Protein AF-A0A7K2KX23-F1 (afdb_monomer)

Mean predicted aligned error: 6.51 Å

Secondary structure (DSSP, 8-state):
-HHHHHHHHHHHHHHT-S---TT-BTTTTT--HHHHHHHHHHHHHHHS----HHHHHHS-BHHHHHHHHHHHHHHHHHHHHHHHHHHHHHHHHHHTT-----

pLDDT: mean 91.85, std 10.25, range [55.91, 98.62]

Solvent-accessible surface area (backbone atoms only — not comparable to full-atom values): 5772 Å² total; per-residue (Å²): 104,74,56,30,49,54,46,32,52,47,46,28,70,67,68,71,49,83,88,72,55,56,76,47,38,48,58,82,70,71,46,47,72,71,48,50,53,51,42,39,54,48,47,22,73,74,68,79,42,88,62,60,71,65,52,49,78,73,27,43,21,32,43,55,30,23,51,54,52,51,53,49,51,53,53,49,53,51,51,52,52,51,51,52,51,52,52,52,51,55,53,48,40,66,73,72,66,65,67,84,77,128

Structure (mmCIF, N/CA/C/O backbone):
data_AF-A0A7K2KX23-F1
#
_entry.id   AF-A0A7K2KX23-F1
#
loop_
_atom_site.group_PDB
_atom_site.id
_atom_site.type_symbol
_atom_site.label_atom_id
_atom_site.label_alt_id
_atom_site.label_comp_id
_atom_site.label_asym_id
_atom_site.label_entity_id
_atom_site.label_seq_id
_atom_site.pdbx_PDB_ins_code
_atom_site.Cartn_x
_atom_site.Cartn_y
_atom_site.Cartn_z
_atom_site.occupancy
_atom_site.B_iso_or_equiv
_atom_site.auth_seq_id
_atom_site.auth_comp_id
_atom_site.auth_asym_id
_atom_site.auth_atom_id
_atom_site.pdbx_PDB_model_num
ATOM 1 N N . THR A 1 1 ? 3.627 -12.954 5.984 1.00 90.00 1 THR A N 1
ATOM 2 C CA . THR A 1 1 ? 2.315 -12.856 6.675 1.00 90.00 1 THR A CA 1
ATOM 3 C C . THR A 1 1 ? 1.202 -12.601 5.661 1.00 90.00 1 THR A C 1
ATOM 5 O O . THR A 1 1 ? 1.508 -12.520 4.475 1.00 90.00 1 THR A O 1
ATOM 8 N N . GLU A 1 2 ? -0.073 -12.498 6.068 1.00 93.44 2 GLU A N 1
ATOM 9 C CA . GLU A 1 2 ? -1.167 -12.131 5.140 1.00 93.44 2 GLU A CA 1
ATOM 10 C C . GLU A 1 2 ? -0.956 -10.732 4.537 1.00 93.44 2 GLU A C 1
ATOM 12 O O . GLU A 1 2 ? -1.071 -10.562 3.323 1.00 93.44 2 GLU A O 1
ATOM 17 N N . VAL A 1 3 ? -0.547 -9.749 5.352 1.00 96.06 3 VAL A N 1
ATOM 18 C CA . VAL A 1 3 ? -0.244 -8.388 4.873 1.00 96.06 3 VAL A CA 1
ATOM 19 C C . VAL A 1 3 ? 0.977 -8.375 3.958 1.00 96.06 3 VAL A C 1
ATOM 21 O O . VAL A 1 3 ? 0.983 -7.666 2.959 1.00 96.06 3 VAL A O 1
ATOM 24 N N . GLU A 1 4 ? 1.996 -9.184 4.242 1.00 97.69 4 GLU A N 1
ATOM 25 C CA . GLU A 1 4 ? 3.157 -9.331 3.357 1.00 97.69 4 GLU A CA 1
ATOM 26 C C . GLU A 1 4 ? 2.769 -9.850 1.969 1.00 97.69 4 GLU A C 1
ATOM 28 O O . GLU A 1 4 ? 3.244 -9.315 0.968 1.00 97.69 4 GLU A O 1
ATOM 33 N N . GLY A 1 5 ? 1.866 -10.836 1.907 1.00 97.31 5 GLY A N 1
ATOM 34 C CA . GLY A 1 5 ? 1.294 -11.3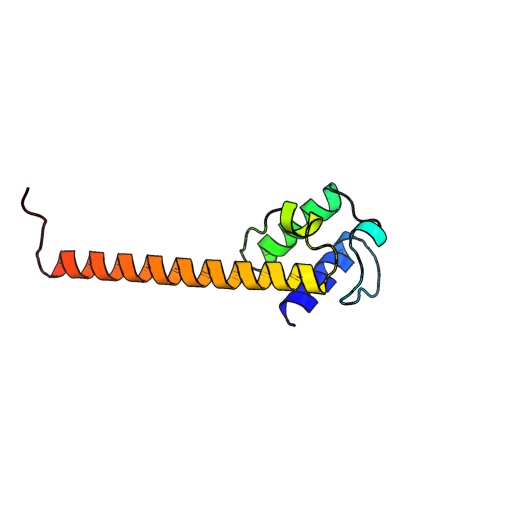20 0.651 1.00 97.31 5 GLY A CA 1
ATOM 35 C C . GLY A 1 5 ? 0.573 -10.200 -0.094 1.00 97.31 5 GLY A C 1
ATOM 36 O O . GLY A 1 5 ? 0.935 -9.884 -1.221 1.00 97.31 5 GLY A O 1
ATOM 37 N N . LEU A 1 6 ? -0.360 -9.513 0.573 1.00 97.25 6 LEU A N 1
ATOM 38 C CA . LEU A 1 6 ? -1.073 -8.369 -0.006 1.00 97.25 6 LEU A CA 1
ATOM 39 C C . LEU A 1 6 ? -0.116 -7.293 -0.547 1.00 97.25 6 LEU A C 1
ATOM 41 O O . LEU A 1 6 ? -0.313 -6.779 -1.648 1.00 97.25 6 LEU A O 1
ATOM 45 N N . VAL A 1 7 ? 0.921 -6.942 0.214 1.00 98.00 7 VAL A N 1
ATOM 46 C CA . VAL A 1 7 ? 1.928 -5.962 -0.205 1.00 98.00 7 VAL A CA 1
ATOM 47 C C . VAL A 1 7 ? 2.664 -6.446 -1.452 1.00 98.00 7 VAL A C 1
ATOM 49 O O . VAL A 1 7 ? 2.792 -5.675 -2.405 1.00 98.00 7 VAL A O 1
ATOM 52 N N . ALA A 1 8 ? 3.121 -7.700 -1.472 1.00 98.06 8 ALA A N 1
ATOM 53 C CA . ALA A 1 8 ? 3.802 -8.280 -2.626 1.00 98.06 8 ALA A CA 1
ATOM 54 C C . ALA A 1 8 ? 2.903 -8.279 -3.874 1.00 98.06 8 ALA A C 1
ATOM 56 O O . ALA A 1 8 ? 3.367 -7.921 -4.956 1.00 98.06 8 ALA A O 1
ATOM 57 N N . ASP A 1 9 ? 1.622 -8.622 -3.730 1.00 97.62 9 ASP A N 1
ATOM 58 C CA . ASP A 1 9 ? 0.621 -8.580 -4.801 1.00 97.62 9 ASP A CA 1
ATOM 59 C C . ASP A 1 9 ? 0.434 -7.163 -5.355 1.00 97.62 9 ASP A C 1
ATOM 61 O O . ASP A 1 9 ? 0.586 -6.940 -6.559 1.00 97.62 9 ASP A O 1
ATOM 65 N N . VAL A 1 10 ? 0.219 -6.175 -4.482 1.00 97.62 10 VAL A N 1
ATOM 66 C CA . VAL A 1 10 ? 0.085 -4.769 -4.895 1.00 97.62 10 VAL A CA 1
ATOM 67 C C . VAL A 1 10 ? 1.354 -4.269 -5.588 1.00 97.62 10 VAL A C 1
ATOM 69 O O . VAL A 1 10 ? 1.275 -3.521 -6.565 1.00 97.62 10 VAL A O 1
ATOM 72 N N . TRP A 1 11 ? 2.535 -4.660 -5.108 1.00 98.25 11 TRP A N 1
ATOM 73 C CA . TRP A 1 11 ? 3.794 -4.267 -5.737 1.00 98.25 11 TRP A CA 1
ATOM 74 C C . TRP A 1 11 ? 3.956 -4.903 -7.114 1.00 98.25 11 TRP A C 1
ATOM 76 O O . TRP A 1 11 ? 4.322 -4.185 -8.043 1.00 98.25 11 TRP A O 1
ATOM 86 N N . ARG A 1 12 ? 3.622 -6.190 -7.277 1.00 97.94 12 ARG A N 1
ATOM 87 C CA . ARG A 1 12 ? 3.644 -6.875 -8.581 1.00 97.94 12 ARG A CA 1
ATOM 88 C C . ARG A 1 12 ? 2.780 -6.141 -9.596 1.00 97.94 12 ARG A C 1
ATOM 90 O O . ARG A 1 12 ? 3.250 -5.817 -10.683 1.00 97.94 12 ARG A O 1
ATOM 97 N N . GLU A 1 13 ? 1.551 -5.803 -9.217 1.00 97.12 13 GLU A N 1
ATOM 98 C CA . GLU A 1 13 ? 0.619 -5.082 -10.088 1.00 97.12 13 GLU A CA 1
ATOM 99 C C . GLU A 1 13 ? 1.107 -3.678 -10.464 1.00 97.12 13 GLU A C 1
ATOM 101 O O . GLU A 1 13 ? 0.920 -3.230 -11.596 1.00 97.12 13 GLU A O 1
ATOM 106 N N . VAL A 1 14 ? 1.700 -2.947 -9.515 1.00 97.94 14 VAL A N 1
ATOM 107 C CA . VAL A 1 14 ? 2.116 -1.555 -9.736 1.00 97.94 14 VAL A CA 1
ATOM 108 C C . VAL A 1 14 ? 3.440 -1.460 -10.491 1.00 97.94 14 VAL A C 1
ATOM 110 O O . VAL A 1 14 ? 3.592 -0.563 -11.323 1.00 97.94 14 VAL A O 1
ATOM 113 N N . LEU A 1 15 ? 4.391 -2.342 -10.185 1.00 97.38 15 LEU A N 1
ATOM 114 C CA . LEU A 1 15 ? 5.713 -2.381 -10.811 1.00 97.38 15 LEU A CA 1
ATOM 115 C C . LEU A 1 15 ? 5.695 -3.142 -12.144 1.00 97.38 15 LEU A C 1
ATOM 117 O O . LEU A 1 15 ? 6.567 -2.910 -12.975 1.00 97.38 15 LEU A O 1
ATOM 121 N N . GLY A 1 16 ? 4.706 -4.014 -12.368 1.00 96.69 16 GLY A N 1
ATOM 122 C CA . GLY A 1 16 ? 4.630 -4.856 -13.562 1.00 96.69 16 GLY A CA 1
ATOM 123 C C . GLY A 1 16 ? 5.730 -5.917 -13.607 1.00 96.69 16 GLY A C 1
ATOM 124 O O . GLY A 1 16 ? 6.224 -6.234 -14.686 1.00 96.69 16 GLY A O 1
ATOM 125 N N . VAL A 1 17 ? 6.147 -6.418 -12.441 1.00 95.25 17 VAL A N 1
ATOM 126 C CA . VAL A 1 17 ? 7.187 -7.447 -12.305 1.00 95.25 17 VAL A CA 1
ATOM 127 C C . VAL A 1 17 ? 6.582 -8.732 -11.757 1.00 95.25 17 VAL A C 1
ATOM 129 O O . VAL A 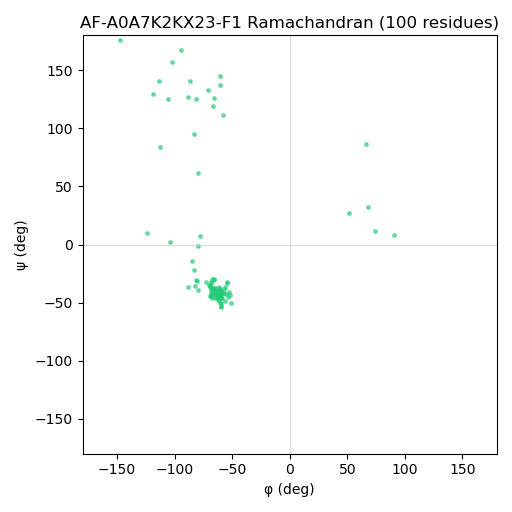1 17 ? 5.736 -8.696 -10.862 1.00 95.25 17 VAL A O 1
ATOM 132 N N . ASP A 1 18 ? 7.035 -9.868 -12.277 1.00 89.94 18 ASP A N 1
ATOM 133 C CA . ASP A 1 18 ? 6.662 -11.185 -11.768 1.00 89.94 18 ASP A CA 1
ATOM 134 C C . ASP A 1 18 ? 7.593 -11.597 -10.625 1.00 89.94 18 ASP A C 1
ATOM 136 O O . ASP A 1 18 ? 8.799 -11.377 -10.696 1.00 89.94 18 ASP A O 1
ATOM 140 N N . GLY A 1 19 ? 7.037 -12.237 -9.593 1.00 86.31 19 GLY A N 1
ATOM 141 C CA . GLY A 1 19 ? 7.809 -12.800 -8.482 1.00 86.31 19 GLY A CA 1
ATOM 142 C C . GLY A 1 19 ? 8.519 -11.750 -7.623 1.00 86.31 19 GLY A C 1
ATOM 143 O O . GLY A 1 19 ? 9.695 -11.475 -7.822 1.00 86.31 19 GLY A O 1
ATOM 144 N N . ILE A 1 20 ? 7.814 -11.218 -6.620 1.00 96.31 20 ILE A N 1
ATOM 145 C CA . ILE A 1 20 ? 8.395 -10.356 -5.581 1.00 96.31 20 ILE A CA 1
ATOM 146 C C . ILE A 1 20 ? 8.496 -11.154 -4.281 1.00 96.31 20 ILE A C 1
ATOM 148 O O . ILE A 1 20 ? 7.498 -11.699 -3.802 1.00 96.31 20 ILE A O 1
ATOM 152 N N . GLY A 1 21 ? 9.697 -11.215 -3.718 1.00 96.50 21 GLY A N 1
ATOM 153 C CA . GLY A 1 21 ? 10.009 -11.806 -2.426 1.00 96.50 21 GLY A CA 1
ATOM 154 C C . GLY A 1 21 ? 10.025 -10.794 -1.276 1.00 96.50 21 GLY A C 1
ATOM 155 O O . GLY A 1 21 ? 10.078 -9.579 -1.453 1.00 96.50 21 GLY A O 1
ATOM 156 N N . ALA A 1 22 ? 10.046 -11.328 -0.054 1.00 97.38 22 ALA A N 1
ATOM 157 C CA . ALA A 1 22 ? 10.002 -10.580 1.205 1.00 97.38 22 ALA A CA 1
ATOM 158 C C . ALA A 1 22 ? 11.089 -9.489 1.345 1.00 97.38 22 ALA A C 1
ATOM 160 O O . ALA A 1 22 ? 10.896 -8.452 1.988 1.00 97.38 22 ALA A O 1
ATOM 161 N N . HIS A 1 23 ? 12.260 -9.721 0.755 1.00 98.06 23 HIS A N 1
ATOM 162 C CA . HIS A 1 23 ? 13.433 -8.856 0.891 1.00 98.06 23 HIS A CA 1
ATOM 163 C C . HIS A 1 23 ? 13.693 -7.978 -0.332 1.00 98.06 23 HIS A C 1
ATOM 165 O O . HIS A 1 23 ? 14.664 -7.222 -0.326 1.00 98.06 23 HIS A O 1
ATOM 171 N N . ASP A 1 24 ? 12.833 -8.039 -1.350 1.00 98.25 24 ASP A N 1
ATOM 172 C CA . ASP A 1 24 ? 12.999 -7.201 -2.529 1.00 98.25 24 ASP A CA 1
ATOM 173 C C . ASP A 1 24 ? 12.701 -5.743 -2.200 1.00 98.25 24 ASP A C 1
ATOM 175 O O . ASP A 1 24 ? 11.700 -5.420 -1.558 1.00 98.25 24 ASP A O 1
ATOM 179 N N . ASP A 1 25 ? 13.597 -4.865 -2.641 1.00 98.38 25 ASP A N 1
ATOM 180 C CA . ASP A 1 25 ? 13.522 -3.430 -2.408 1.00 98.38 25 ASP A CA 1
ATOM 181 C C . ASP A 1 25 ? 12.715 -2.740 -3.512 1.00 98.38 25 ASP A C 1
ATOM 183 O O . ASP A 1 25 ? 13.042 -2.854 -4.695 1.00 98.38 25 ASP A O 1
ATOM 187 N N . PHE A 1 26 ? 11.699 -1.965 -3.127 1.00 98.56 26 PHE A N 1
ATOM 188 C CA . PHE A 1 26 ? 10.792 -1.290 -4.059 1.00 98.56 26 PHE A CA 1
ATOM 189 C C . PHE A 1 26 ? 11.529 -0.463 -5.114 1.00 98.56 26 PHE A C 1
ATOM 191 O O . PHE A 1 26 ? 11.182 -0.480 -6.293 1.00 98.56 26 PHE A O 1
ATOM 198 N N . PHE A 1 27 ? 12.546 0.284 -4.687 1.00 97.50 27 PHE A N 1
ATOM 199 C CA . PHE A 1 27 ? 13.274 1.209 -5.549 1.00 97.50 27 PHE A CA 1
ATOM 200 C C . PHE A 1 27 ? 14.330 0.480 -6.384 1.00 97.50 27 PHE A C 1
ATOM 202 O O . PHE A 1 27 ? 14.592 0.887 -7.514 1.00 97.50 27 PHE A O 1
ATOM 209 N N . ALA A 1 28 ? 14.896 -0.619 -5.874 1.00 97.75 28 ALA A N 1
ATOM 210 C CA . ALA A 1 28 ? 15.759 -1.502 -6.660 1.00 97.75 28 ALA A CA 1
ATOM 211 C C . ALA A 1 28 ? 14.989 -2.211 -7.787 1.00 97.75 28 ALA A C 1
ATOM 213 O O . ALA A 1 28 ? 15.550 -2.435 -8.856 1.00 97.75 28 ALA A O 1
ATOM 214 N N . LEU A 1 29 ? 13.696 -2.485 -7.584 1.00 97.12 29 LEU A N 1
ATOM 215 C CA . LEU A 1 29 ? 12.784 -3.019 -8.601 1.00 97.12 29 LEU A CA 1
ATOM 216 C C . LEU A 1 29 ? 12.288 -1.962 -9.614 1.00 97.12 29 LEU A C 1
ATOM 218 O O . LEU A 1 29 ? 11.412 -2.248 -10.426 1.00 97.12 29 LEU A O 1
ATOM 222 N N . GLY A 1 30 ? 12.819 -0.733 -9.585 1.00 96.94 30 GLY A N 1
ATOM 223 C CA . GLY A 1 30 ? 12.418 0.352 -10.493 1.00 96.94 30 GLY A CA 1
ATOM 224 C C . GLY A 1 30 ? 11.269 1.227 -9.978 1.00 96.94 30 GLY A C 1
ATOM 225 O O . GLY A 1 30 ? 10.763 2.085 -10.704 1.00 96.94 30 GLY A O 1
ATOM 226 N N . GLY A 1 31 ? 10.866 1.050 -8.720 1.00 97.88 31 GLY A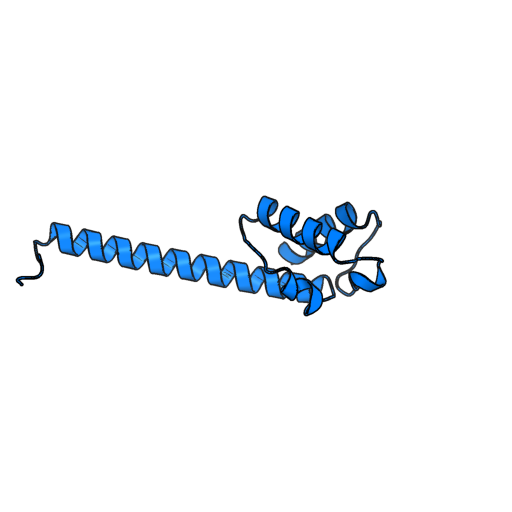 N 1
ATOM 227 C CA . GLY A 1 31 ? 9.895 1.897 -8.043 1.00 97.88 31 GLY A CA 1
ATOM 228 C C . GLY A 1 31 ? 10.335 3.360 -7.935 1.00 97.88 31 GLY A C 1
ATOM 229 O O . GLY A 1 31 ? 11.504 3.682 -7.738 1.00 97.88 31 GLY A O 1
ATOM 230 N N . HIS A 1 32 ? 9.372 4.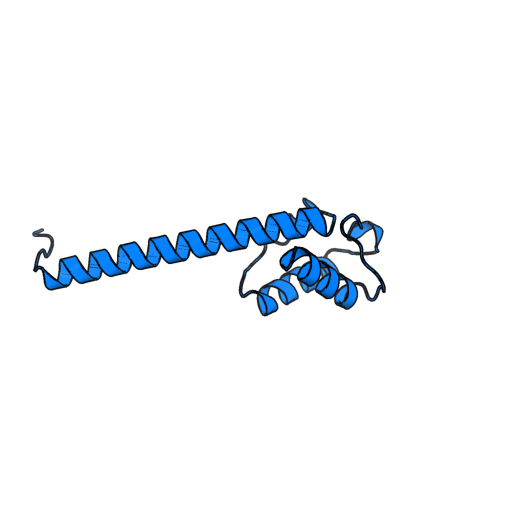275 -8.024 1.00 97.00 32 HIS A N 1
ATOM 231 C CA . HIS A 1 32 ? 9.576 5.715 -7.845 1.00 97.00 32 HIS A CA 1
ATOM 232 C C . HIS A 1 32 ? 8.330 6.359 -7.227 1.00 97.00 32 HIS A C 1
ATOM 234 O O . HIS A 1 32 ? 7.310 5.697 -7.046 1.00 97.00 32 HIS A O 1
ATOM 240 N N . SER A 1 33 ? 8.376 7.660 -6.919 1.00 95.75 33 SER A N 1
ATOM 241 C CA . SER A 1 33 ? 7.336 8.344 -6.131 1.00 95.75 33 SER A CA 1
ATOM 242 C C . SER A 1 33 ? 5.913 8.161 -6.666 1.00 95.75 33 SER A C 1
ATOM 244 O O . SER A 1 33 ? 4.999 7.930 -5.887 1.00 95.75 33 SER A O 1
ATOM 246 N N . LEU A 1 34 ? 5.710 8.212 -7.988 1.00 97.56 34 LEU A N 1
ATOM 247 C CA . LEU A 1 34 ? 4.387 7.990 -8.585 1.00 97.56 34 LEU A CA 1
ATOM 248 C C . LEU A 1 34 ? 3.891 6.552 -8.371 1.00 97.56 34 LEU A C 1
ATOM 250 O O . LEU A 1 34 ? 2.715 6.354 -8.070 1.00 97.56 34 LEU A O 1
ATOM 254 N N . LEU A 1 35 ? 4.769 5.557 -8.508 1.00 98.19 35 LEU A N 1
ATOM 255 C CA . LEU A 1 35 ? 4.429 4.159 -8.239 1.00 98.19 35 LEU A CA 1
ATOM 256 C C . LEU A 1 35 ? 4.186 3.943 -6.742 1.00 98.19 35 LEU A C 1
ATOM 258 O O . LEU A 1 35 ? 3.195 3.322 -6.379 1.00 98.19 35 LEU A O 1
ATOM 262 N N . ALA A 1 36 ? 4.995 4.542 -5.869 1.00 97.88 36 ALA A N 1
ATOM 263 C CA . ALA A 1 36 ? 4.790 4.483 -4.423 1.00 97.88 36 ALA A CA 1
ATOM 264 C C . ALA A 1 36 ? 3.431 5.087 -4.011 1.00 97.88 36 ALA A C 1
ATOM 266 O O . ALA A 1 36 ? 2.692 4.483 -3.235 1.00 97.88 36 ALA A O 1
ATOM 267 N N . THR A 1 37 ? 3.034 6.220 -4.602 1.00 97.88 37 THR A N 1
ATOM 268 C CA . THR A 1 37 ? 1.690 6.793 -4.410 1.00 97.88 37 THR A CA 1
ATOM 269 C C . THR A 1 37 ? 0.590 5.830 -4.866 1.00 97.88 37 THR A C 1
ATOM 271 O O . THR A 1 37 ? -0.427 5.696 -4.188 1.00 97.88 37 THR A O 1
ATOM 274 N N . ARG A 1 38 ? 0.781 5.123 -5.990 1.00 98.12 38 ARG A N 1
ATOM 275 C CA . ARG A 1 38 ? -0.175 4.114 -6.483 1.00 98.12 38 ARG A CA 1
ATOM 276 C C . ARG A 1 38 ? -0.270 2.894 -5.569 1.00 98.12 38 ARG A C 1
ATOM 278 O O . ARG A 1 38 ? -1.377 2.387 -5.403 1.00 98.12 38 ARG A O 1
ATOM 285 N N . VAL A 1 39 ? 0.847 2.443 -4.994 1.00 97.88 39 VAL A N 1
ATOM 286 C CA . VAL A 1 39 ? 0.881 1.367 -3.989 1.00 97.88 39 VAL A CA 1
ATOM 287 C C . VAL A 1 39 ? 0.052 1.769 -2.776 1.00 97.88 39 VAL A C 1
ATOM 289 O O . VAL A 1 39 ? -0.871 1.054 -2.404 1.00 97.88 39 VAL A O 1
ATOM 292 N N . VAL A 1 40 ? 0.327 2.940 -2.200 1.00 96.81 40 VAL A N 1
ATOM 293 C CA . VAL A 1 40 ? -0.385 3.430 -1.011 1.00 96.81 40 VAL A CA 1
ATOM 294 C C . VAL A 1 40 ? -1.883 3.596 -1.276 1.00 96.81 40 VAL A C 1
ATOM 296 O O . VAL A 1 40 ? -2.698 3.201 -0.447 1.00 96.81 40 VAL A O 1
ATOM 299 N N . ALA A 1 41 ? -2.264 4.127 -2.440 1.00 97.50 41 ALA A N 1
ATOM 300 C CA . ALA A 1 41 ? -3.671 4.265 -2.811 1.00 97.50 41 ALA A CA 1
ATOM 301 C C . ALA A 1 41 ? -4.383 2.907 -2.951 1.00 97.50 41 ALA A C 1
ATOM 303 O O . ALA A 1 41 ? -5.526 2.772 -2.517 1.00 97.50 41 ALA A O 1
ATOM 304 N N . ARG A 1 42 ? -3.713 1.901 -3.529 1.00 97.25 42 ARG A N 1
ATOM 305 C CA . ARG A 1 42 ? -4.252 0.537 -3.655 1.00 97.25 42 ARG A CA 1
ATOM 306 C C . ARG A 1 42 ? -4.379 -0.160 -2.310 1.00 97.25 42 ARG A C 1
ATOM 308 O O . ARG A 1 42 ? -5.420 -0.746 -2.048 1.00 97.25 42 ARG A O 1
ATOM 315 N N . LEU A 1 43 ? -3.366 -0.051 -1.452 1.00 96.75 43 LEU A N 1
ATOM 316 C CA . LEU A 1 43 ? -3.437 -0.598 -0.099 1.00 96.75 43 LEU A CA 1
ATOM 317 C C . LEU A 1 43 ? -4.588 0.029 0.677 1.00 96.75 43 LEU A C 1
ATOM 319 O O . LEU A 1 43 ? -5.404 -0.698 1.225 1.00 96.75 43 LEU A O 1
ATOM 323 N N . ARG A 1 44 ? -4.738 1.356 0.628 1.00 96.00 44 ARG A N 1
ATOM 324 C CA . ARG A 1 44 ? -5.884 2.022 1.253 1.00 96.00 44 ARG A CA 1
ATOM 325 C C . ARG A 1 44 ? -7.220 1.467 0.764 1.00 96.00 44 ARG A C 1
ATOM 327 O O . ARG A 1 44 ? -8.103 1.253 1.575 1.00 96.00 44 ARG A O 1
ATOM 334 N N . ALA A 1 45 ? -7.371 1.221 -0.535 1.00 96.56 45 ALA A N 1
ATOM 335 C CA . ALA A 1 45 ? -8.598 0.630 -1.063 1.00 96.56 45 ALA A CA 1
ATOM 336 C C . ALA A 1 45 ? -8.808 -0.833 -0.621 1.00 96.56 45 ALA A C 1
ATOM 338 O O . ALA A 1 45 ? -9.948 -1.269 -0.514 1.00 96.56 45 ALA A O 1
ATOM 339 N N . ALA A 1 46 ? -7.729 -1.583 -0.381 1.00 95.56 46 ALA A N 1
ATOM 340 C CA . ALA A 1 46 ? -7.786 -2.996 -0.011 1.00 95.56 46 ALA A CA 1
ATOM 341 C C . ALA A 1 46 ? -8.050 -3.233 1.486 1.00 95.56 46 ALA A C 1
ATOM 343 O O . ALA A 1 46 ? -8.726 -4.198 1.828 1.00 95.56 46 ALA A O 1
ATOM 344 N N . ILE A 1 47 ? -7.510 -2.383 2.366 1.00 94.38 47 ILE A N 1
ATOM 345 C CA . ILE A 1 47 ? -7.554 -2.573 3.830 1.00 94.38 47 ILE A CA 1
ATOM 346 C C . ILE A 1 47 ? -8.184 -1.398 4.589 1.00 94.38 47 ILE A C 1
ATOM 348 O O . ILE A 1 47 ? -8.067 -1.333 5.805 1.00 94.38 47 ILE A O 1
ATOM 352 N N . ASP A 1 48 ? -8.801 -0.454 3.875 1.00 95.12 48 ASP A N 1
ATOM 353 C CA . ASP A 1 48 ? -9.420 0.772 4.409 1.00 95.12 48 ASP A CA 1
ATOM 354 C C . ASP A 1 48 ? -8.508 1.607 5.332 1.00 95.12 48 ASP A C 1
ATOM 356 O O . ASP A 1 48 ? -8.960 2.365 6.183 1.00 95.12 48 ASP A O 1
ATOM 360 N N . LEU A 1 49 ? -7.188 1.503 5.141 1.00 94.38 49 LEU A N 1
ATOM 361 C CA . LEU A 1 49 ? -6.193 2.163 5.984 1.00 94.38 49 LEU A CA 1
ATOM 362 C C . LEU A 1 49 ? -5.328 3.140 5.188 1.00 94.38 49 LEU A C 1
ATOM 364 O O . LEU A 1 49 ? -4.714 2.800 4.172 1.00 94.38 49 LEU A O 1
ATOM 368 N N . ALA A 1 50 ? -5.210 4.371 5.682 1.00 93.00 50 ALA A N 1
ATOM 369 C CA . ALA A 1 50 ? -4.333 5.376 5.096 1.00 93.00 50 ALA A CA 1
ATOM 370 C C . ALA A 1 50 ? -2.881 5.210 5.581 1.00 93.00 50 ALA A C 1
ATOM 372 O O . ALA A 1 50 ? -2.480 5.755 6.605 1.00 93.00 50 ALA A O 1
ATOM 373 N N . VAL A 1 51 ? -2.057 4.511 4.800 1.00 94.94 51 VAL A N 1
ATOM 374 C CA . VAL A 1 51 ? -0.618 4.375 5.079 1.00 94.94 51 VAL A CA 1
ATOM 375 C C . VAL A 1 51 ? 0.136 5.616 4.572 1.00 94.94 51 VAL A C 1
ATOM 377 O O . VAL A 1 51 ? 0.035 5.944 3.389 1.00 94.94 51 VAL A O 1
ATOM 380 N N . PRO A 1 52 ? 0.929 6.329 5.394 1.00 95.62 52 PRO A N 1
ATOM 381 C CA . PRO A 1 52 ? 1.701 7.475 4.919 1.00 95.62 52 PRO A CA 1
ATOM 382 C C . PRO A 1 52 ? 2.702 7.087 3.823 1.00 95.62 52 PRO A C 1
ATOM 384 O O . PRO A 1 52 ? 3.447 6.121 3.964 1.00 95.62 52 PRO A O 1
ATOM 387 N N . LEU A 1 53 ? 2.818 7.896 2.762 1.00 96.44 53 LEU A N 1
ATOM 388 C CA . LEU A 1 53 ? 3.783 7.639 1.679 1.00 96.44 53 LEU A CA 1
ATOM 389 C C . LEU A 1 53 ? 5.226 7.511 2.191 1.00 96.44 53 LEU A C 1
ATOM 391 O O . LEU A 1 53 ? 5.993 6.682 1.704 1.00 96.44 53 LEU A O 1
ATOM 395 N N . ARG A 1 54 ? 5.584 8.301 3.212 1.00 97.19 54 ARG A N 1
ATOM 396 C CA . ARG A 1 54 ? 6.893 8.243 3.879 1.00 97.19 54 ARG A CA 1
ATOM 397 C C . ARG A 1 54 ? 7.228 6.836 4.383 1.00 97.19 54 ARG A C 1
ATOM 399 O O . ARG A 1 54 ? 8.398 6.469 4.349 1.00 97.19 54 ARG A O 1
ATOM 406 N N . THR A 1 55 ? 6.233 6.053 4.799 1.00 97.44 55 THR A N 1
ATOM 407 C CA . THR A 1 55 ? 6.434 4.700 5.325 1.00 97.44 55 THR A CA 1
ATOM 408 C C . THR A 1 55 ? 7.158 3.814 4.320 1.00 97.44 55 THR A C 1
ATOM 410 O O . THR A 1 55 ? 8.098 3.135 4.714 1.00 97.44 55 THR A O 1
ATOM 413 N N . LEU A 1 56 ? 6.813 3.886 3.030 1.00 97.81 56 LEU A N 1
ATOM 414 C CA . LEU A 1 56 ? 7.468 3.097 1.980 1.00 97.81 56 LEU A CA 1
ATOM 415 C C . LEU A 1 56 ? 8.916 3.557 1.732 1.00 97.81 56 LEU A C 1
ATOM 417 O O . LEU A 1 56 ? 9.809 2.743 1.520 1.00 97.81 56 LEU A O 1
ATOM 421 N N . PHE A 1 57 ? 9.183 4.863 1.822 1.00 97.50 57 PHE A N 1
ATOM 422 C CA . PHE A 1 57 ? 10.547 5.396 1.694 1.00 97.50 57 PHE A CA 1
ATOM 423 C C . PHE A 1 57 ? 11.472 4.959 2.838 1.00 97.50 57 PHE A C 1
ATOM 425 O O . PHE A 1 57 ? 12.680 4.846 2.633 1.00 97.50 57 PHE A O 1
ATOM 432 N N . THR A 1 58 ? 10.924 4.722 4.031 1.00 97.69 58 THR A N 1
ATOM 433 C CA . THR A 1 58 ? 11.685 4.255 5.200 1.00 97.69 58 THR A CA 1
ATOM 434 C C . THR A 1 58 ? 11.772 2.727 5.263 1.00 97.69 58 THR A C 1
ATOM 436 O O . THR A 1 58 ? 12.820 2.192 5.613 1.00 97.69 58 THR A O 1
ATOM 439 N N . HIS A 1 59 ? 10.710 2.023 4.876 1.00 98.25 59 HIS A N 1
ATOM 440 C CA . HIS A 1 59 ? 10.591 0.568 4.938 1.00 98.25 59 HIS A CA 1
ATOM 441 C C . HIS A 1 59 ? 10.549 0.027 3.513 1.00 98.25 59 HIS A C 1
ATOM 443 O O . HIS A 1 59 ? 9.488 -0.151 2.924 1.00 98.25 59 HIS A O 1
ATOM 449 N N . ARG A 1 60 ? 11.733 -0.149 2.927 1.00 98.12 60 ARG A N 1
ATOM 450 C CA . ARG A 1 60 ? 11.869 -0.285 1.474 1.00 98.12 60 ARG A CA 1
ATOM 451 C C . ARG A 1 60 ? 11.670 -1.697 0.935 1.00 98.12 60 ARG A C 1
ATOM 453 O O . ARG A 1 60 ? 11.523 -1.826 -0.275 1.00 98.12 60 ARG A O 1
ATOM 460 N N . THR A 1 61 ? 11.679 -2.727 1.785 1.00 98.62 61 THR A N 1
ATOM 461 C CA . THR A 1 61 ? 11.404 -4.111 1.364 1.00 98.62 61 THR A CA 1
ATOM 462 C C . THR A 1 61 ? 9.991 -4.535 1.729 1.00 98.62 61 THR A C 1
ATOM 464 O O . THR A 1 61 ? 9.407 -3.989 2.666 1.00 98.62 61 THR A O 1
ATOM 467 N N . VAL A 1 62 ? 9.458 -5.534 1.023 1.00 98.38 62 VAL A N 1
ATOM 468 C CA . VAL A 1 62 ? 8.110 -6.073 1.266 1.00 98.38 62 VAL A CA 1
ATOM 469 C C . VAL A 1 62 ? 7.887 -6.418 2.739 1.00 98.38 62 VAL A C 1
ATOM 471 O O . VAL A 1 62 ? 6.925 -5.939 3.330 1.00 98.38 62 VAL A O 1
ATOM 474 N N . ALA A 1 63 ? 8.797 -7.177 3.355 1.00 98.44 63 ALA A N 1
ATOM 475 C CA . ALA A 1 63 ? 8.680 -7.616 4.744 1.00 98.44 63 ALA A CA 1
ATOM 476 C C . ALA A 1 63 ? 8.594 -6.443 5.728 1.00 98.44 63 ALA A C 1
ATOM 478 O O . ALA A 1 63 ? 7.692 -6.399 6.560 1.00 98.44 63 ALA A O 1
ATOM 479 N N . VAL A 1 64 ? 9.509 -5.470 5.632 1.00 98.44 64 VAL A N 1
ATOM 480 C CA . VAL A 1 64 ? 9.523 -4.339 6.574 1.00 98.44 64 VAL A CA 1
ATOM 481 C C . VAL A 1 64 ? 8.377 -3.365 6.314 1.00 98.44 64 VAL A C 1
ATOM 483 O O . VAL A 1 64 ? 7.861 -2.761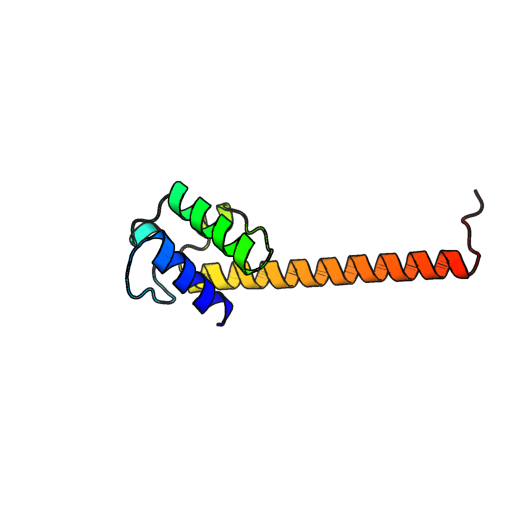 7.252 1.00 98.44 64 VAL A O 1
ATOM 486 N N . PHE A 1 65 ? 7.951 -3.210 5.058 1.00 98.50 65 PHE A N 1
ATOM 487 C CA . PHE A 1 65 ? 6.795 -2.384 4.733 1.00 98.50 65 PHE A CA 1
ATOM 488 C C . PHE A 1 65 ? 5.508 -3.023 5.252 1.00 98.50 65 PHE A C 1
ATOM 490 O O . PHE A 1 65 ? 4.704 -2.339 5.875 1.00 98.50 65 PHE A O 1
ATOM 497 N N . ALA A 1 66 ? 5.347 -4.336 5.074 1.00 98.19 66 ALA A N 1
ATOM 498 C CA . ALA A 1 66 ? 4.213 -5.088 5.595 1.00 98.19 66 ALA A CA 1
ATOM 499 C C . ALA A 1 66 ? 4.123 -5.012 7.123 1.00 98.19 66 ALA A C 1
ATOM 501 O 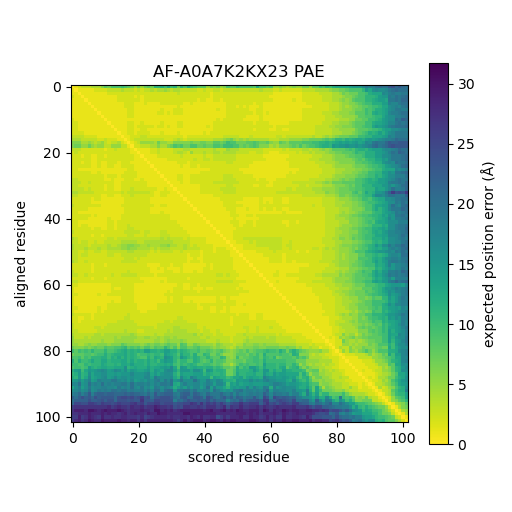O . ALA A 1 66 ? 3.047 -4.738 7.639 1.00 98.19 66 ALA A O 1
ATOM 502 N N . GLN A 1 67 ? 5.246 -5.136 7.837 1.00 98.31 67 GLN A N 1
ATOM 503 C CA . GLN A 1 67 ? 5.286 -4.935 9.293 1.00 98.31 67 GLN A CA 1
ATOM 504 C C . GLN A 1 67 ? 4.809 -3.534 9.699 1.00 98.31 67 GLN A C 1
ATOM 506 O O . GLN A 1 67 ? 4.060 -3.386 10.663 1.00 98.31 67 GLN A O 1
ATOM 511 N N . ALA A 1 68 ? 5.206 -2.495 8.958 1.00 97.88 68 ALA A N 1
ATOM 512 C CA . ALA A 1 68 ? 4.749 -1.134 9.227 1.00 97.88 68 ALA A CA 1
ATOM 513 C C . ALA A 1 68 ? 3.247 -0.948 8.936 1.00 97.88 68 ALA A C 1
ATOM 515 O O . ALA A 1 68 ? 2.578 -0.192 9.639 1.00 97.88 68 ALA A O 1
ATOM 516 N N . VAL A 1 69 ? 2.710 -1.636 7.923 1.00 97.44 69 VAL A N 1
ATOM 517 C CA . VAL A 1 69 ? 1.270 -1.652 7.619 1.00 97.44 69 VAL A CA 1
ATOM 518 C C . VAL A 1 69 ? 0.488 -2.402 8.699 1.00 97.44 69 VAL A C 1
ATOM 520 O O . VAL A 1 69 ? -0.527 -1.895 9.163 1.00 97.44 69 VAL A O 1
ATOM 523 N N . GLU A 1 70 ? 0.972 -3.562 9.147 1.00 96.62 70 GLU A N 1
ATOM 524 C CA . GLU A 1 70 ? 0.384 -4.328 10.255 1.00 96.62 70 GLU A CA 1
ATOM 525 C C . GLU A 1 70 ? 0.337 -3.503 11.544 1.00 96.62 70 GLU A C 1
ATOM 527 O O . GLU A 1 70 ? -0.707 -3.422 12.186 1.00 96.62 70 GLU A O 1
ATOM 532 N N . ALA A 1 71 ? 1.432 -2.824 11.893 1.00 96.06 71 ALA A N 1
ATOM 533 C CA . ALA A 1 71 ? 1.471 -1.954 13.066 1.00 96.06 71 ALA A CA 1
ATOM 534 C C . ALA A 1 71 ? 0.450 -0.806 12.974 1.00 96.06 71 ALA A C 1
ATOM 536 O O . ALA A 1 71 ? -0.181 -0.458 13.970 1.00 96.06 71 ALA A O 1
ATOM 537 N N . ALA A 1 72 ? 0.263 -0.234 11.782 1.00 95.25 72 ALA A N 1
ATOM 538 C CA . ALA A 1 72 ? -0.730 0.811 11.561 1.00 95.25 72 ALA A CA 1
ATOM 539 C C . ALA A 1 72 ? -2.175 0.277 11.625 1.00 95.25 72 ALA A C 1
ATOM 541 O O . ALA A 1 72 ? -3.041 0.970 12.146 1.00 95.25 72 ALA A O 1
ATOM 542 N N . LEU A 1 73 ? -2.430 -0.955 11.167 1.00 94.50 73 LEU A N 1
ATOM 543 C CA . LEU A 1 73 ? -3.730 -1.622 11.326 1.00 94.50 73 LEU A CA 1
ATOM 544 C C . LEU A 1 73 ? -4.071 -1.848 12.802 1.00 94.50 73 LEU A C 1
ATOM 546 O O . LEU A 1 73 ? -5.188 -1.563 13.219 1.00 94.50 73 LEU A O 1
ATOM 550 N N . VAL A 1 74 ? -3.109 -2.331 13.593 1.00 93.81 74 VAL A N 1
ATOM 551 C CA . VAL A 1 74 ? -3.302 -2.535 15.038 1.00 93.81 74 VAL A CA 1
ATOM 552 C C . VAL A 1 74 ? -3.609 -1.208 15.732 1.00 93.81 74 VAL A C 1
ATOM 554 O O . VAL A 1 74 ? -4.578 -1.130 16.478 1.00 93.81 74 VAL A O 1
ATOM 557 N N . ALA A 1 75 ? -2.855 -0.150 15.422 1.00 93.00 75 ALA A N 1
ATOM 558 C CA . ALA A 1 75 ? -3.093 1.176 15.992 1.00 93.00 75 ALA A CA 1
ATOM 559 C C . ALA A 1 75 ? -4.479 1.745 15.630 1.00 93.00 75 ALA A C 1
ATOM 561 O O . ALA A 1 75 ? -5.124 2.368 16.473 1.00 93.00 75 ALA A O 1
ATOM 562 N N . GLU A 1 76 ? -4.953 1.518 14.401 1.00 92.69 76 GLU A N 1
ATOM 563 C CA . GLU A 1 76 ? -6.298 1.929 13.985 1.00 92.69 76 GLU A CA 1
ATOM 564 C C . GLU A 1 76 ? -7.378 1.173 14.776 1.00 92.69 76 GLU A C 1
ATOM 566 O O . GLU A 1 76 ? -8.294 1.796 15.310 1.00 92.69 76 GLU A O 1
ATOM 571 N N . ILE A 1 77 ? -7.240 -0.150 14.927 1.00 90.38 77 ILE A N 1
ATOM 572 C CA . ILE A 1 77 ? -8.175 -0.988 15.699 1.00 90.38 77 ILE A CA 1
ATOM 573 C C . ILE A 1 77 ? -8.233 -0.542 17.163 1.00 90.38 77 ILE A C 1
ATOM 575 O O . ILE A 1 77 ? -9.329 -0.393 17.711 1.00 90.38 77 ILE A O 1
ATOM 579 N N . ASP A 1 78 ? -7.078 -0.292 17.780 1.00 92.56 78 ASP A N 1
ATOM 580 C CA . ASP A 1 78 ? -7.002 0.199 19.156 1.00 92.56 78 ASP A CA 1
ATOM 581 C C . ASP A 1 78 ? -7.725 1.550 19.291 1.00 92.56 78 ASP A C 1
ATOM 583 O O . ASP A 1 78 ? -8.536 1.729 20.201 1.00 92.56 78 ASP A O 1
ATOM 587 N N . SER A 1 79 ? -7.534 2.466 18.333 1.00 88.50 79 SER A N 1
ATOM 588 C CA . SER A 1 79 ? -8.199 3.776 18.350 1.00 88.50 79 SER A CA 1
ATOM 589 C C . SER A 1 79 ? -9.725 3.693 18.187 1.00 88.50 79 SER A C 1
ATOM 591 O O . SER A 1 79 ? -10.460 4.427 18.851 1.00 88.50 79 SER A O 1
ATOM 593 N N . LEU A 1 80 ? -10.225 2.767 17.359 1.00 87.69 80 LEU A N 1
ATOM 594 C CA . LEU A 1 80 ? -11.661 2.521 17.191 1.00 87.69 80 LEU A CA 1
ATOM 595 C C . LEU A 1 80 ? -12.271 1.908 18.456 1.00 87.69 80 LEU A C 1
ATOM 597 O O . LEU A 1 80 ? -13.385 2.266 18.840 1.00 87.69 80 LEU A O 1
ATOM 601 N N . SER A 1 81 ? -11.533 1.016 19.121 1.00 87.12 81 SER A N 1
ATOM 602 C CA . SER A 1 81 ? -11.922 0.443 20.412 1.00 87.12 81 SER A CA 1
ATOM 603 C C . SER A 1 81 ? -12.006 1.518 21.500 1.00 87.12 81 SER A C 1
ATOM 605 O O . SER A 1 81 ? -12.990 1.569 22.241 1.00 87.12 81 SER A O 1
ATOM 607 N N . GLU A 1 82 ? -11.016 2.409 21.585 1.00 87.12 82 GLU A N 1
ATOM 608 C CA . GLU A 1 82 ? -11.030 3.537 22.524 1.00 87.12 82 GLU A CA 1
ATOM 609 C C . GLU A 1 82 ? -12.198 4.494 22.251 1.00 87.12 82 GLU A C 1
ATOM 611 O O . GLU A 1 82 ? -12.929 4.855 23.176 1.00 87.12 82 GLU A O 1
ATOM 616 N N . ALA A 1 83 ? -12.426 4.861 20.988 1.00 85.31 83 ALA A N 1
ATOM 617 C CA . ALA A 1 83 ? -13.532 5.735 20.601 1.00 85.31 83 ALA A CA 1
ATOM 618 C C . ALA A 1 83 ? -14.901 5.122 20.943 1.00 85.31 83 ALA A C 1
ATOM 620 O O . ALA A 1 83 ? -15.751 5.796 21.528 1.00 85.31 83 ALA A O 1
ATOM 621 N N . ALA A 1 84 ? -15.094 3.832 20.651 1.00 87.56 84 ALA A N 1
ATOM 622 C CA . ALA A 1 84 ? -16.322 3.115 20.983 1.00 87.56 84 ALA A CA 1
ATOM 623 C C . ALA A 1 84 ? -16.549 3.023 22.502 1.00 87.56 84 ALA A C 1
ATOM 625 O O . ALA A 1 84 ? -17.682 3.154 22.969 1.00 87.56 84 ALA A O 1
ATOM 626 N N . ALA A 1 85 ? -15.483 2.837 23.290 1.00 87.62 85 ALA A N 1
ATOM 627 C CA . ALA A 1 85 ? -15.573 2.834 24.747 1.00 87.62 85 ALA A CA 1
ATOM 628 C C . ALA A 1 85 ? -16.022 4.201 25.294 1.00 87.62 85 ALA A C 1
ATOM 630 O O . ALA A 1 85 ? -16.896 4.253 26.161 1.00 87.62 85 ALA A O 1
ATOM 631 N N . VAL A 1 86 ? -15.481 5.305 24.762 1.00 85.94 86 VAL A N 1
ATOM 632 C CA . VAL A 1 86 ? -15.894 6.671 25.132 1.00 85.94 86 VAL A CA 1
ATOM 633 C C . VAL A 1 86 ? -17.361 6.924 24.780 1.00 85.94 86 VAL A C 1
ATOM 635 O O . VAL A 1 86 ? -18.094 7.490 25.590 1.00 85.94 86 VAL A O 1
ATOM 638 N N . GLU A 1 87 ? -17.811 6.482 23.605 1.00 86.50 87 GLU A N 1
ATOM 639 C CA . GLU A 1 87 ? -19.202 6.645 23.173 1.00 86.50 87 GLU A CA 1
ATOM 640 C C . GLU A 1 87 ? -20.181 5.856 24.059 1.00 86.50 87 GLU A C 1
ATOM 642 O O . GLU A 1 87 ? -21.224 6.384 24.451 1.00 86.50 87 GLU A O 1
ATOM 647 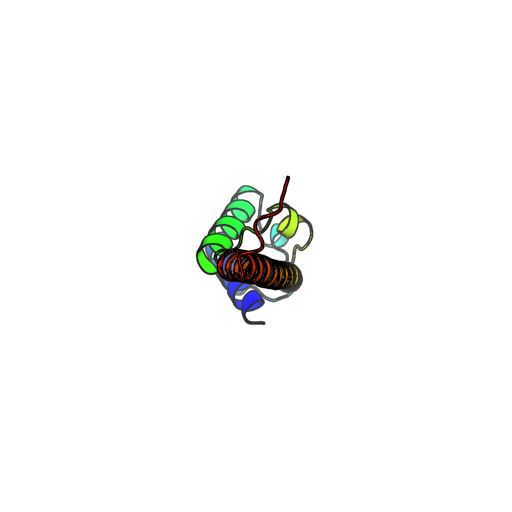N N . LEU A 1 88 ? -19.821 4.628 24.456 1.00 85.75 88 LEU A N 1
ATOM 648 C CA . LEU A 1 88 ? -20.622 3.817 25.377 1.00 85.75 88 LEU A CA 1
ATOM 649 C C . LEU A 1 88 ? -20.721 4.459 26.770 1.00 85.75 88 LEU A C 1
ATOM 651 O O . LEU A 1 88 ? -21.813 4.497 27.338 1.00 85.75 88 LEU A O 1
ATOM 655 N N . LEU A 1 89 ? -19.612 4.988 27.305 1.00 84.12 89 LEU A N 1
ATOM 656 C CA . LEU A 1 89 ? -19.608 5.719 28.580 1.00 84.12 89 LEU A CA 1
ATOM 657 C C . LEU A 1 89 ? -20.493 6.972 28.502 1.00 84.12 89 LEU A C 1
ATOM 659 O O . LEU A 1 89 ? -21.340 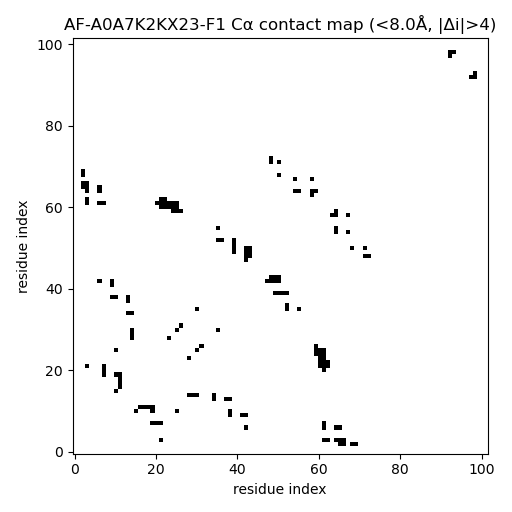7.179 29.368 1.00 84.12 89 LEU A O 1
ATOM 663 N N . ALA A 1 90 ? -20.362 7.767 27.436 1.00 85.06 90 ALA A N 1
ATOM 664 C CA . ALA A 1 90 ? -21.179 8.964 27.237 1.00 85.06 90 ALA A CA 1
ATOM 665 C C . ALA A 1 90 ? -22.682 8.637 27.119 1.00 85.06 90 ALA A C 1
ATOM 667 O O . ALA A 1 90 ? -23.527 9.383 27.621 1.00 85.06 90 ALA A O 1
ATOM 668 N N . ALA A 1 91 ? -23.030 7.513 26.484 1.00 84.75 91 ALA A N 1
ATOM 669 C CA . ALA A 1 91 ? -24.409 7.040 26.398 1.00 84.75 91 ALA A CA 1
ATOM 670 C C . ALA A 1 91 ? -24.957 6.561 27.757 1.00 84.75 91 ALA A C 1
ATOM 672 O O . ALA A 1 91 ? -26.133 6.787 28.048 1.00 84.75 91 ALA A O 1
ATOM 673 N N . GLN A 1 92 ? -24.127 5.934 28.600 1.00 79.44 92 GLN A N 1
ATOM 674 C CA . GLN A 1 92 ? -24.502 5.517 29.958 1.00 79.44 92 GLN A CA 1
ATOM 675 C C . GLN A 1 92 ? -24.742 6.726 30.872 1.00 79.44 92 GLN A C 1
ATOM 677 O O . GLN A 1 92 ? -25.803 6.801 31.492 1.00 79.44 92 GLN A O 1
ATOM 682 N N . ASP A 1 93 ? -23.852 7.723 30.858 1.00 74.00 93 ASP A N 1
ATOM 683 C CA . ASP A 1 93 ? -24.018 8.974 31.617 1.00 74.00 93 ASP A CA 1
ATOM 684 C C . ASP A 1 93 ? -25.326 9.708 31.255 1.00 74.00 93 ASP A C 1
ATOM 686 O O . ASP A 1 93 ? -26.017 10.256 32.122 1.00 74.00 93 ASP A O 1
ATOM 690 N N . ALA A 1 94 ? -25.707 9.696 29.970 1.00 73.81 94 ALA A N 1
ATOM 691 C CA . ALA A 1 94 ? -26.953 10.299 29.498 1.00 73.81 94 ALA A CA 1
ATOM 692 C C . ALA A 1 94 ? -28.212 9.558 29.991 1.00 73.81 94 ALA A C 1
ATOM 694 O O . ALA A 1 94 ? -29.243 10.198 30.219 1.00 73.81 94 ALA A O 1
ATOM 695 N N . LEU A 1 95 ? -28.139 8.235 30.172 1.00 69.06 95 LEU A N 1
ATOM 696 C CA . LEU A 1 95 ? -29.232 7.414 30.708 1.00 69.06 95 LEU A CA 1
ATOM 697 C C . LEU A 1 95 ? -29.313 7.474 32.241 1.00 69.06 95 LEU A C 1
ATOM 699 O O . LEU A 1 95 ? -30.414 7.418 32.789 1.00 69.06 95 LEU A O 1
ATOM 703 N N . GLU A 1 96 ? -28.183 7.645 32.930 1.00 70.56 96 GLU A N 1
ATOM 704 C CA . GLU A 1 96 ? -28.116 7.749 34.396 1.00 70.56 96 GLU A CA 1
ATOM 705 C C . GLU A 1 96 ? -28.487 9.145 34.936 1.00 70.56 96 GLU A C 1
ATOM 707 O O . GLU A 1 96 ? -28.565 9.354 36.146 1.00 70.56 96 GLU A O 1
ATOM 712 N N . GLY A 1 97 ? -28.792 10.110 34.061 1.00 62.31 97 GLY A N 1
ATOM 713 C CA . GLY A 1 97 ? -29.287 11.431 34.462 1.00 62.31 97 GLY A CA 1
ATOM 714 C C . GLY A 1 97 ? -28.220 12.349 35.067 1.00 62.31 97 GLY A C 1
ATOM 715 O O . GLY A 1 97 ? -28.561 13.425 35.569 1.00 62.31 97 GLY A O 1
ATOM 716 N N . ASN A 1 98 ? -26.939 11.984 34.970 1.00 60.78 98 ASN A N 1
ATOM 717 C CA . ASN A 1 98 ? -25.808 12.784 35.431 1.00 60.78 98 ASN A CA 1
ATOM 718 C C . ASN A 1 98 ? -25.479 13.888 34.412 1.00 60.78 98 ASN A C 1
ATOM 720 O O . ASN A 1 98 ? -24.406 13.931 33.815 1.00 60.78 98 ASN A O 1
ATOM 724 N N . ARG A 1 99 ? -26.431 14.798 34.168 1.00 59.41 99 ARG A N 1
ATOM 725 C CA . ARG A 1 99 ? -26.116 16.025 33.426 1.00 59.41 99 ARG A CA 1
ATOM 726 C C . ARG A 1 99 ? -25.151 16.844 34.284 1.00 59.41 99 ARG A C 1
ATOM 728 O O . ARG A 1 99 ? -25.516 17.129 35.425 1.00 59.41 99 ARG A O 1
ATOM 735 N N . PRO A 1 100 ? -23.977 17.254 33.768 1.00 55.91 100 PRO A N 1
ATOM 736 C CA . PRO A 1 100 ? -23.055 18.082 34.530 1.00 55.91 100 PRO A CA 1
ATOM 737 C C . PRO A 1 100 ? -23.785 19.361 34.950 1.00 55.91 100 PRO A C 1
ATOM 739 O O . PRO A 1 100 ? -24.187 20.173 34.114 1.00 55.91 100 PRO A O 1
ATOM 742 N N . THR A 1 101 ? -24.038 19.494 36.252 1.00 60.34 101 THR A N 1
ATOM 743 C CA . THR A 1 101 ? -24.549 20.728 36.842 1.00 60.34 101 THR A CA 1
ATOM 744 C C . THR A 1 101 ? -23.456 21.776 36.702 1.00 60.34 101 THR A C 1
ATOM 746 O O . THR A 1 101 ? -22.340 21.556 37.173 1.00 60.34 101 THR A O 1
ATOM 749 N N . SER A 1 102 ? -23.791 22.848 35.982 1.00 56.09 102 SER A N 1
ATOM 750 C CA . SER A 1 102 ? -22.940 24.005 35.697 1.00 56.09 102 SER A CA 1
ATOM 751 C C . SER A 1 102 ? -22.299 24.632 36.931 1.00 56.09 102 SER A C 1
ATOM 753 O O . SER A 1 102 ? -22.863 24.498 38.040 1.00 56.09 102 SER A O 1
#

Radius of gyration: 19.46 Å; Cα contacts (8 Å, |Δi|>4): 84; chains: 1; bounding box: 45×37×50 Å

Nearest PDB structures (foldseek):
  8g3i-assembly2_B  TM=9.693E-01  e=6.907E-06  Thermobifida fusca YX
  4neo-assembly1_A  TM=9.589E-01  e=7.819E-06  Streptomyces verticillus
  8fx6-assembly1_A  TM=9.687E-01  e=1.980E-05  Thermobifida fusca YX
  8fx6-assembly2_B  TM=9.742E-01  e=3.680E-05  Thermobifida fusca YX
  7kw2-assembly2_B  TM=9.674E-01  e=3.056E-05  Thermobifida fusca YX

Foldseek 3Di:
DVLLVVLQVLLCVLLVDPDADQFDFSVVSVDDLVSLVSSQVVVCVVLVFRDDSVLCVVQGGSNSSSVSVVVRSVVVVVVVVVV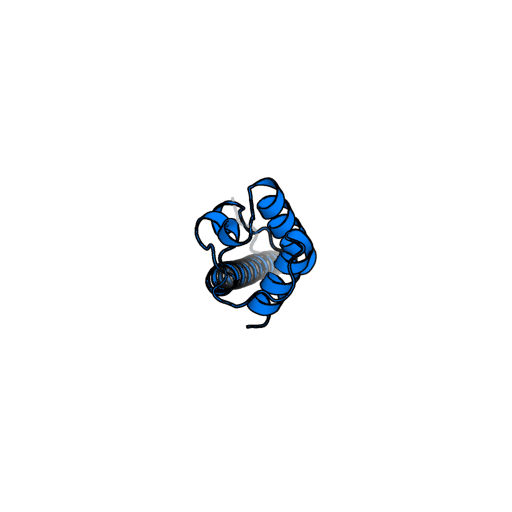VVVVVVVVVCVVVVPDPDD

Sequence (102 aa):
TEVEGLVADVWREVLGVDGIGAHDDFFALGGHSLLATRVVARLRAAIDLAVPLRTLFTHRTVAVFAQAVEAALVAEIDSLSEAAAVELLAAQDALEGNRPTS